Protein AF-A0A7S4KNW1-F1 (afdb_monomer_lite)

Radius of gyration: 18.39 Å; chains: 1; bounding box: 38×39×48 Å

pLDDT: mean 75.7, std 16.66, range [32.38, 94.88]

Sequence (135 aa):
QFSPAPAPAPGEWDKRAKECCRVGDERGAWDCWTRSLRLLWDHEVYEQRAQLSWKGEGEAVEEEATWRQKMADVQKDRGNEMYKARRYRDAIGYYDKGIKLSPHPLLYSNRATAYTELSSYTAALKDMEEAIRCC

Secondary structure (DSSP, 8-state):
--PPPPPPPHHHHHHHHHHHHHHT-HHHHHHHHHHHHHHH--SHHHHHHHHHGGG--SHHHHHHHHHHHHHHHHHHHHHHHHHHTT-HHHHHHHHHHHHHHS--HHHHHHHHHHHHHTT-HHHHHHHHHHHHHT-

InterPro domains:
  IPR011990 Tetratricopeptide-like helical domain superfamily [G3DSA:1.25.40.10] (68-135)
  IPR011990 Tetratricopeptide-like helical domain superfamily [SSF48452] (71-133)
  IPR019734 Tetratricopeptide repeat [PS50005] (72-105)
  IPR047150 SGT [PTHR45831] (64-133)

Organism: Guillardia theta (NCBI:txid55529)

Foldseek 3Di:
DDDDDPDDALVVLVVQLVVCVVVVNLPSNVVSLVVSCVHPVDVVSVVVNVVSPPPDPDDVVVVLLVVLQVQLVVLQVVLVVCVVVVVLVVSLVSLVSSCVSPNALVSLQSNLVSCVSVVNNVSSVVSNVSSVVRD

Structure (mmCIF, N/CA/C/O backbone):
data_AF-A0A7S4KNW1-F1
#
_entry.id   AF-A0A7S4KNW1-F1
#
loop_
_atom_site.group_PDB
_atom_site.id
_atom_site.type_symbol
_atom_site.label_atom_id
_atom_site.label_alt_id
_atom_site.label_comp_id
_atom_site.label_asym_id
_atom_site.label_entity_id
_atom_site.label_seq_id
_atom_site.pdbx_PDB_ins_code
_atom_site.Cartn_x
_atom_site.Cartn_y
_atom_site.Cartn_z
_atom_site.occupancy
_atom_site.B_iso_or_equiv
_atom_site.auth_seq_id
_atom_site.auth_comp_id
_atom_site.auth_asym_id
_atom_site.auth_atom_id
_atom_site.pdbx_PDB_model_num
ATOM 1 N N . GLN A 1 1 ? 11.150 27.841 -31.586 1.00 34.00 1 GLN A N 1
ATOM 2 C CA . GLN A 1 1 ? 10.615 27.483 -30.258 1.00 34.00 1 GLN A CA 1
ATOM 3 C C . GLN A 1 1 ? 10.137 26.042 -30.364 1.00 34.00 1 GLN A C 1
ATOM 5 O O . GLN A 1 1 ? 9.114 25.808 -30.988 1.00 34.00 1 GLN A O 1
ATOM 10 N N . PHE A 1 2 ? 10.936 25.070 -29.914 1.00 36.56 2 PHE A N 1
ATOM 11 C CA . PHE A 1 2 ? 10.517 23.666 -29.877 1.00 36.56 2 PHE A CA 1
ATOM 12 C C . PHE A 1 2 ? 9.774 23.452 -28.562 1.00 36.56 2 PHE A C 1
ATOM 14 O O . PHE A 1 2 ? 10.400 23.250 -27.526 1.00 36.56 2 PHE A O 1
ATOM 21 N N . SER A 1 3 ? 8.448 23.563 -28.587 1.00 32.38 3 SER A N 1
ATOM 22 C CA . SER A 1 3 ? 7.638 23.030 -27.493 1.00 32.38 3 SER A CA 1
ATOM 23 C C . SER A 1 3 ? 7.885 21.519 -27.453 1.00 32.38 3 SER A C 1
ATOM 25 O O . SER A 1 3 ? 7.700 20.874 -28.490 1.00 32.38 3 SER A O 1
ATOM 27 N N . PRO A 1 4 ? 8.361 20.935 -26.337 1.00 42.09 4 PRO A N 1
ATOM 28 C CA . PRO A 1 4 ? 8.534 19.492 -26.266 1.00 42.09 4 PRO A CA 1
ATOM 29 C C . PRO A 1 4 ? 7.176 18.833 -26.520 1.00 42.09 4 PRO A C 1
ATOM 31 O O . PRO A 1 4 ? 6.162 19.262 -25.967 1.00 42.09 4 PRO A O 1
ATOM 34 N N . ALA A 1 5 ? 7.158 17.835 -27.408 1.00 43.50 5 ALA A N 1
ATOM 35 C CA . ALA A 1 5 ? 5.960 17.057 -27.693 1.00 43.50 5 ALA A CA 1
ATOM 36 C C . ALA A 1 5 ? 5.355 16.538 -26.374 1.00 43.50 5 ALA A C 1
ATOM 38 O O . ALA A 1 5 ? 6.118 16.213 -25.455 1.00 43.50 5 ALA A O 1
ATOM 39 N N . PRO A 1 6 ? 4.014 16.475 -26.254 1.00 48.72 6 PRO A N 1
ATOM 40 C CA . PRO A 1 6 ? 3.376 15.937 -25.060 1.00 48.72 6 PRO A CA 1
ATOM 41 C C . PRO A 1 6 ? 3.956 14.553 -24.767 1.00 48.72 6 PRO A C 1
ATOM 43 O O . PRO A 1 6 ? 4.144 13.747 -25.682 1.00 48.72 6 PRO A O 1
ATOM 46 N N . ALA A 1 7 ? 4.310 14.312 -23.502 1.00 56.00 7 ALA A N 1
ATOM 47 C CA . ALA A 1 7 ? 4.894 13.043 -23.100 1.00 56.00 7 ALA A CA 1
ATOM 48 C C . ALA A 1 7 ? 3.961 11.896 -23.544 1.00 56.00 7 ALA A C 1
ATOM 50 O O . ALA A 1 7 ? 2.752 12.004 -23.316 1.00 56.00 7 ALA A O 1
ATOM 51 N N . PRO A 1 8 ? 4.494 10.831 -24.176 1.00 63.53 8 PRO A N 1
ATOM 52 C CA . PRO A 1 8 ? 3.688 9.722 -24.669 1.00 63.53 8 PRO A CA 1
ATOM 53 C C . PRO A 1 8 ? 2.829 9.146 -23.554 1.00 63.53 8 PRO A C 1
ATOM 55 O O . PRO A 1 8 ? 3.272 9.070 -22.398 1.00 63.53 8 PRO A O 1
ATOM 58 N N . ALA A 1 9 ? 1.614 8.731 -23.908 1.00 64.50 9 ALA A N 1
ATOM 59 C CA . ALA A 1 9 ? 0.722 8.116 -22.944 1.00 64.50 9 ALA A CA 1
ATOM 60 C C . ALA A 1 9 ? 1.375 6.835 -22.398 1.00 64.50 9 ALA A C 1
ATOM 62 O O . ALA A 1 9 ? 2.143 6.169 -23.096 1.00 64.50 9 ALA A O 1
ATOM 63 N N . PRO A 1 10 ? 1.083 6.430 -21.161 1.00 64.00 10 PRO A N 1
ATOM 64 C CA . PRO A 1 10 ? 1.826 5.331 -20.550 1.00 64.00 10 PRO A CA 1
ATOM 65 C C . PRO A 1 10 ? 1.670 3.976 -21.265 1.00 64.00 10 PRO A C 1
ATOM 67 O O . PRO A 1 10 ? 2.612 3.189 -21.331 1.00 64.00 10 PRO A O 1
ATOM 70 N N . GLY A 1 11 ? 0.517 3.743 -21.902 1.00 65.62 11 GLY A N 1
ATOM 71 C CA . GLY A 1 11 ? 0.298 2.577 -22.76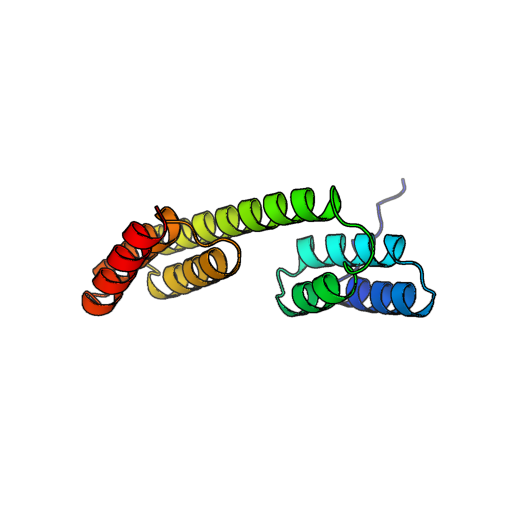4 1.00 65.62 11 GLY A CA 1
ATOM 72 C C . GLY A 1 11 ? 1.108 2.595 -24.070 1.00 65.62 11 GLY A C 1
ATOM 73 O O . GLY A 1 11 ? 1.301 1.551 -24.688 1.00 65.62 11 GLY A O 1
ATOM 74 N N . GLU A 1 12 ? 1.615 3.751 -24.508 1.00 77.19 12 GLU A N 1
ATOM 75 C CA . GLU A 1 12 ? 2.519 3.843 -25.664 1.00 77.19 12 GLU A CA 1
ATOM 76 C C . GLU A 1 12 ? 3.941 3.418 -25.294 1.00 77.19 12 GLU A C 1
ATOM 78 O O . GLU A 1 12 ? 4.619 2.772 -26.095 1.00 77.19 12 GLU A O 1
ATOM 83 N N . TRP A 1 13 ? 4.373 3.718 -24.066 1.00 75.31 13 TRP A N 1
ATOM 84 C CA . TRP A 1 13 ? 5.659 3.261 -23.547 1.00 75.31 13 TRP A CA 1
ATOM 85 C C . TRP A 1 13 ? 5.714 1.737 -23.406 1.00 75.31 13 TRP A C 1
ATOM 87 O O . TRP A 1 13 ? 6.731 1.148 -23.758 1.00 75.31 13 TRP A O 1
ATOM 97 N N . ASP A 1 14 ? 4.617 1.097 -22.989 1.00 71.06 14 ASP A N 1
ATOM 98 C CA . ASP A 1 14 ? 4.505 -0.369 -22.934 1.00 71.06 14 ASP A CA 1
ATOM 99 C C . ASP A 1 14 ? 4.650 -1.015 -24.326 1.00 71.06 14 ASP A C 1
ATOM 101 O O . ASP A 1 14 ? 5.474 -1.908 -24.532 1.00 71.06 14 ASP A O 1
ATOM 105 N N . LYS A 1 15 ? 3.930 -0.499 -25.334 1.00 79.00 15 LYS A N 1
ATOM 106 C CA . LYS A 1 15 ? 4.054 -0.977 -26.726 1.00 79.00 15 LYS A CA 1
ATOM 107 C C . LYS A 1 15 ? 5.474 -0.829 -27.258 1.00 79.00 15 LYS A C 1
ATOM 109 O O . LYS A 1 15 ? 6.014 -1.764 -27.846 1.00 79.00 15 LYS A O 1
ATOM 114 N N . ARG A 1 16 ? 6.077 0.345 -27.044 1.00 80.94 16 ARG A N 1
ATOM 115 C CA . ARG A 1 16 ? 7.446 0.634 -27.484 1.00 80.94 16 ARG A CA 1
ATOM 116 C C . ARG A 1 16 ? 8.440 -0.319 -26.845 1.00 80.94 16 ARG A C 1
ATOM 118 O O . ARG A 1 16 ? 9.380 -0.762 -27.492 1.00 80.94 16 ARG A O 1
ATOM 125 N N . ALA A 1 17 ? 8.210 -0.666 -25.593 1.00 77.69 17 ALA A N 1
ATOM 126 C CA . ALA A 1 17 ? 9.137 -1.507 -24.892 1.00 77.69 17 ALA A CA 1
ATOM 127 C C . ALA A 1 17 ? 9.022 -2.992 -25.239 1.00 77.69 17 ALA A C 1
ATOM 129 O O . ALA A 1 17 ? 10.044 -3.670 -25.314 1.00 77.69 17 ALA A O 1
ATOM 130 N N . LYS A 1 18 ? 7.811 -3.483 -25.526 1.00 77.38 18 LYS A N 1
ATOM 131 C CA . LYS A 1 18 ? 7.601 -4.814 -26.121 1.00 77.38 18 LYS A CA 1
ATOM 132 C C . LYS A 1 18 ? 8.289 -4.937 -27.481 1.00 77.38 18 LYS A C 1
ATOM 134 O O . LYS A 1 18 ? 8.842 -5.988 -27.793 1.00 77.38 18 LYS A O 1
ATOM 139 N N . GLU A 1 19 ? 8.309 -3.856 -28.261 1.00 81.50 19 GLU A N 1
ATOM 140 C CA . GLU A 1 19 ? 9.066 -3.802 -29.514 1.00 81.50 19 GLU A CA 1
ATOM 141 C C . GLU A 1 19 ? 10.581 -3.855 -29.270 1.00 81.50 19 GLU A C 1
ATOM 143 O O . GLU A 1 19 ? 11.261 -4.671 -29.884 1.00 81.50 19 GLU A O 1
ATOM 148 N N . CYS A 1 20 ? 11.111 -3.083 -28.314 1.00 77.94 20 CYS A N 1
ATOM 149 C CA . CYS A 1 20 ? 12.523 -3.175 -27.922 1.00 77.94 20 CYS A CA 1
ATOM 150 C C . CYS A 1 20 ? 12.909 -4.598 -27.476 1.00 77.94 20 CYS A C 1
ATOM 152 O O . CYS A 1 20 ? 13.954 -5.101 -27.883 1.00 77.94 20 CYS A O 1
ATOM 154 N N . CYS A 1 21 ? 12.036 -5.291 -26.733 1.00 70.81 21 CYS A N 1
ATOM 155 C CA . CYS A 1 21 ? 12.250 -6.691 -26.344 1.00 70.81 21 CYS A CA 1
ATOM 156 C C . CYS A 1 21 ? 12.281 -7.633 -27.555 1.00 70.81 21 CYS A C 1
ATOM 158 O O . CYS A 1 21 ? 13.122 -8.525 -27.619 1.00 70.81 21 CYS A O 1
ATOM 160 N N . ARG A 1 22 ? 11.396 -7.425 -28.541 1.00 77.38 22 ARG A N 1
ATOM 161 C CA . ARG A 1 22 ? 11.364 -8.204 -29.791 1.00 77.38 22 ARG A CA 1
ATOM 162 C C . ARG A 1 22 ? 12.643 -8.028 -30.614 1.00 77.38 22 ARG A C 1
ATOM 164 O O . ARG A 1 22 ? 13.089 -8.977 -31.249 1.00 77.38 22 ARG A O 1
ATOM 171 N N . VAL A 1 23 ? 13.219 -6.828 -30.595 1.00 83.00 23 VAL A N 1
ATOM 172 C CA . VAL A 1 23 ? 14.465 -6.483 -31.299 1.00 83.00 23 VAL A CA 1
ATOM 173 C C . VAL A 1 23 ? 15.716 -6.925 -30.515 1.00 83.00 23 VAL A C 1
ATOM 175 O O . VAL A 1 23 ? 16.807 -6.960 -31.076 1.00 83.00 23 VAL A O 1
ATOM 178 N N . GLY A 1 24 ? 15.573 -7.315 -29.243 1.00 77.56 24 GLY A N 1
ATOM 179 C CA . GLY A 1 24 ? 16.691 -7.677 -28.363 1.00 77.56 24 GLY A CA 1
ATOM 180 C C . GLY A 1 24 ? 17.432 -6.472 -27.768 1.00 77.56 24 GLY A C 1
ATOM 181 O O . GLY A 1 24 ? 18.536 -6.622 -27.253 1.00 77.56 24 GLY A O 1
ATOM 182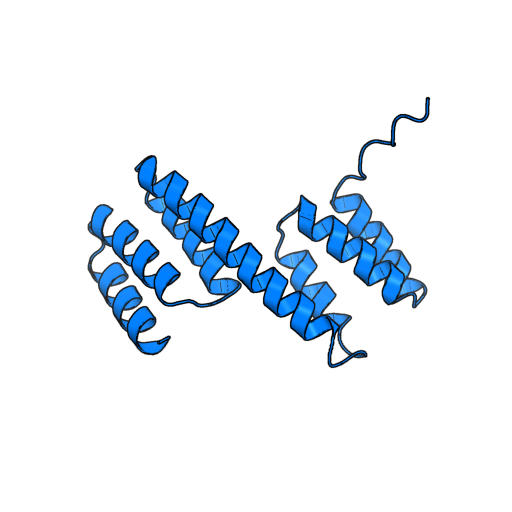 N N . ASP A 1 25 ? 16.841 -5.275 -27.832 1.00 77.94 25 ASP A N 1
ATOM 183 C CA . ASP A 1 25 ? 17.357 -4.061 -27.195 1.00 77.94 25 ASP A CA 1
ATOM 184 C C . ASP A 1 25 ? 16.873 -3.980 -25.738 1.00 77.94 25 ASP A C 1
ATOM 186 O O . ASP A 1 25 ? 15.872 -3.334 -25.408 1.00 77.94 25 ASP A O 1
ATOM 190 N N . GLU A 1 26 ? 17.592 -4.673 -24.854 1.00 69.81 26 GLU A N 1
ATOM 191 C CA . GLU A 1 26 ? 17.289 -4.760 -23.419 1.00 69.81 26 GLU A CA 1
ATOM 192 C C . GLU A 1 26 ? 17.355 -3.384 -22.725 1.00 69.81 26 GLU A C 1
ATOM 194 O O . GLU A 1 26 ? 16.554 -3.085 -21.835 1.00 69.81 26 GLU A O 1
ATOM 199 N N . ARG A 1 27 ? 18.261 -2.502 -23.171 1.00 70.69 27 ARG A N 1
ATOM 200 C CA . ARG A 1 27 ? 18.453 -1.168 -22.582 1.00 70.69 27 ARG A CA 1
ATOM 201 C C . ARG A 1 27 ? 17.341 -0.203 -22.986 1.00 70.69 27 ARG A C 1
ATOM 203 O O . ARG A 1 27 ? 16.802 0.502 -22.133 1.00 70.69 27 ARG A O 1
ATOM 210 N N . GLY A 1 28 ? 16.966 -0.193 -24.265 1.00 77.69 28 GLY A N 1
ATOM 211 C CA . GLY A 1 28 ? 15.844 0.603 -24.762 1.00 77.69 28 GLY A CA 1
ATOM 212 C C . GLY A 1 28 ? 14.505 0.157 -24.176 1.00 77.69 28 GLY A C 1
ATOM 213 O O . GLY A 1 28 ? 13.663 1.003 -23.854 1.00 77.69 28 GLY A O 1
ATOM 214 N N . ALA A 1 29 ? 14.332 -1.152 -23.958 1.00 75.25 29 ALA A N 1
ATOM 215 C CA . ALA A 1 29 ? 13.204 -1.670 -23.198 1.00 75.25 29 ALA A CA 1
ATOM 216 C C . ALA A 1 29 ? 13.221 -1.072 -21.786 1.00 75.25 29 ALA A C 1
ATOM 218 O O . ALA A 1 29 ? 12.303 -0.337 -21.438 1.00 75.25 29 ALA A O 1
ATOM 219 N N . TRP A 1 30 ? 14.287 -1.259 -21.008 1.00 70.56 30 TRP A N 1
ATOM 220 C CA . TRP A 1 30 ? 14.360 -0.761 -19.629 1.00 70.56 30 TRP A CA 1
ATOM 221 C C . TRP A 1 30 ? 14.010 0.732 -19.474 1.00 70.56 30 TRP A C 1
ATOM 223 O O . TRP A 1 30 ? 13.223 1.100 -18.594 1.00 70.56 30 TRP A O 1
ATOM 233 N N . ASP A 1 31 ? 14.510 1.589 -20.366 1.00 74.44 31 ASP A N 1
ATOM 234 C CA . ASP A 1 31 ? 14.208 3.026 -20.373 1.00 74.44 31 ASP A CA 1
ATOM 235 C C . ASP A 1 31 ? 12.710 3.309 -20.565 1.00 74.44 31 ASP A C 1
ATOM 237 O O . ASP A 1 31 ? 12.123 4.155 -19.877 1.00 74.44 31 ASP A O 1
ATOM 241 N N . CYS A 1 32 ? 12.068 2.592 -21.489 1.00 77.62 32 CYS A N 1
ATOM 242 C CA . CYS A 1 32 ? 10.647 2.751 -21.782 1.00 77.62 32 CYS A CA 1
ATOM 243 C C . CYS A 1 32 ? 9.772 2.282 -20.609 1.00 77.62 32 CYS A C 1
ATOM 245 O O . CYS A 1 32 ? 8.819 2.973 -20.243 1.00 77.62 32 CYS A O 1
ATOM 247 N N . TRP A 1 33 ? 10.128 1.169 -19.961 1.00 70.50 33 TRP A N 1
ATOM 248 C CA . TRP A 1 33 ? 9.409 0.655 -18.785 1.00 70.50 33 TRP A CA 1
ATOM 249 C C . TRP A 1 33 ? 9.554 1.608 -17.602 1.00 70.50 33 TRP A C 1
ATOM 251 O O . TRP A 1 33 ? 8.570 1.955 -16.952 1.00 70.50 33 TRP A O 1
ATOM 261 N N . THR A 1 34 ? 10.766 2.109 -17.363 1.00 69.06 34 THR A N 1
ATOM 262 C CA . THR A 1 34 ? 11.053 3.074 -16.295 1.00 69.06 34 THR A CA 1
ATOM 263 C C . THR A 1 34 ? 10.272 4.378 -16.474 1.00 69.06 34 THR A C 1
ATOM 265 O O . THR A 1 34 ? 9.805 4.965 -15.495 1.00 69.06 34 THR A O 1
ATOM 268 N N . ARG A 1 35 ? 10.089 4.845 -17.715 1.00 72.81 35 ARG A N 1
ATOM 269 C CA . ARG A 1 35 ? 9.255 6.021 -18.014 1.00 72.81 35 ARG A CA 1
ATOM 270 C C . ARG A 1 35 ? 7.764 5.729 -17.866 1.00 72.81 35 ARG A C 1
ATOM 272 O O . ARG A 1 35 ? 7.059 6.569 -17.316 1.00 72.81 35 ARG A O 1
ATOM 279 N N . SER A 1 36 ? 7.301 4.546 -18.273 1.00 72.19 36 SER A N 1
ATOM 280 C CA . SER A 1 36 ? 5.907 4.121 -18.086 1.00 72.19 36 SER A CA 1
ATOM 281 C C . SER A 1 36 ? 5.530 4.021 -16.604 1.00 72.19 36 SER A C 1
ATOM 283 O O . SER A 1 36 ? 4.519 4.577 -16.177 1.00 72.19 36 SER A O 1
ATOM 285 N N . LEU A 1 37 ? 6.392 3.410 -15.785 1.00 65.25 37 LEU A N 1
ATOM 286 C CA . LEU A 1 37 ? 6.187 3.243 -14.342 1.00 65.25 37 LEU A CA 1
ATOM 287 C C . LEU A 1 37 ? 6.043 4.575 -13.602 1.00 65.25 37 LEU A C 1
ATOM 289 O O . LEU A 1 37 ? 5.200 4.689 -12.712 1.00 65.25 37 LEU A O 1
ATOM 293 N N . ARG A 1 38 ? 6.816 5.598 -13.995 1.00 64.12 38 ARG A N 1
ATOM 294 C CA . ARG A 1 38 ? 6.676 6.958 -13.440 1.00 64.12 38 ARG A CA 1
ATOM 295 C C . ARG A 1 38 ? 5.293 7.555 -13.687 1.00 64.12 38 ARG A C 1
ATOM 297 O O . ARG A 1 38 ? 4.890 8.439 -12.939 1.00 64.12 38 ARG A O 1
ATOM 304 N N . LEU A 1 39 ? 4.600 7.103 -14.729 1.00 65.44 39 LEU A N 1
ATOM 305 C CA . LEU A 1 39 ? 3.317 7.655 -15.137 1.00 65.44 39 LEU A CA 1
ATOM 306 C C . LEU A 1 39 ? 2.125 6.818 -14.658 1.00 65.44 39 LEU A C 1
ATOM 308 O O . LEU A 1 39 ? 1.108 7.405 -14.299 1.00 65.44 39 LEU A O 1
ATOM 312 N N . LEU A 1 40 ? 2.224 5.482 -14.658 1.00 60.88 40 LEU A N 1
ATOM 313 C CA . LEU A 1 40 ? 1.060 4.617 -14.424 1.00 60.88 40 LEU A CA 1
ATOM 314 C C . LEU A 1 40 ? 0.914 4.048 -13.026 1.00 60.88 40 LEU A C 1
ATOM 316 O O . LEU A 1 40 ? -0.215 3.794 -12.629 1.00 60.88 40 LEU A O 1
ATOM 320 N N . TRP A 1 41 ? 1.998 3.840 -12.278 1.00 60.75 41 TRP A N 1
ATOM 321 C CA . TRP A 1 41 ? 1.912 3.073 -11.031 1.00 60.75 41 TRP A CA 1
ATOM 322 C C . TRP A 1 41 ? 1.064 1.785 -11.192 1.00 60.75 41 TRP A C 1
ATOM 324 O O . TRP A 1 41 ? 0.160 1.512 -10.402 1.00 60.75 41 TRP A O 1
ATOM 334 N N . ASP A 1 42 ? 1.339 1.016 -12.249 1.00 54.59 42 ASP A N 1
ATOM 335 C CA . ASP A 1 42 ? 0.669 -0.260 -12.507 1.00 54.59 42 ASP A CA 1
ATOM 336 C C . ASP A 1 42 ? 1.619 -1.432 -12.217 1.00 54.59 42 ASP A C 1
ATOM 338 O O . ASP A 1 42 ? 2.783 -1.426 -12.627 1.00 54.59 42 ASP A O 1
ATOM 342 N N . HIS A 1 43 ? 1.116 -2.414 -11.470 1.00 51.06 43 HIS A N 1
ATOM 343 C CA . HIS A 1 43 ? 1.844 -3.598 -11.010 1.00 51.06 43 HIS A CA 1
ATOM 344 C C . HIS A 1 43 ? 2.170 -4.556 -12.168 1.00 51.06 43 HIS A C 1
ATOM 346 O O . HIS A 1 43 ? 3.168 -5.269 -12.118 1.00 51.06 43 HIS A O 1
ATOM 352 N N . GLU A 1 44 ? 1.383 -4.542 -13.247 1.00 54.19 44 GLU A N 1
ATOM 353 C CA . GLU A 1 44 ? 1.598 -5.421 -14.406 1.00 54.19 44 GLU A CA 1
ATOM 354 C C . GLU A 1 44 ? 2.909 -5.098 -15.149 1.00 54.19 44 GLU A C 1
ATOM 356 O O . GLU A 1 44 ? 3.650 -5.988 -15.573 1.00 54.19 44 GLU A O 1
ATOM 361 N N . VAL A 1 45 ? 3.255 -3.809 -15.224 1.00 58.09 45 VAL A N 1
ATOM 362 C CA . VAL A 1 45 ? 4.517 -3.336 -15.818 1.00 58.09 45 VAL A CA 1
ATOM 363 C C . VAL A 1 45 ? 5.713 -3.722 -14.934 1.00 58.09 45 VAL A C 1
ATOM 365 O O . VAL A 1 45 ? 6.850 -3.814 -15.377 1.00 58.09 45 VAL A O 1
ATOM 368 N N . TYR A 1 46 ? 5.499 -3.988 -13.656 1.00 55.78 46 TYR A N 1
ATOM 369 C CA . TYR A 1 46 ? 6.584 -4.403 -12.783 1.00 55.78 46 TYR A CA 1
ATOM 370 C C . TYR A 1 46 ? 6.950 -5.888 -12.963 1.00 55.78 46 TYR A C 1
ATOM 372 O O . TYR A 1 46 ? 8.134 -6.218 -13.042 1.00 55.78 46 TYR A O 1
ATOM 380 N N . GLU A 1 47 ? 5.962 -6.775 -13.117 1.00 54.34 47 GLU A N 1
ATOM 381 C CA . GLU A 1 47 ? 6.205 -8.212 -13.323 1.00 54.34 47 GLU A CA 1
ATOM 382 C C . GLU A 1 47 ? 6.979 -8.504 -14.615 1.00 54.34 47 GLU A C 1
ATOM 384 O O . GLU A 1 47 ? 7.915 -9.304 -14.619 1.00 54.34 47 GLU A O 1
ATOM 389 N N . GLN A 1 48 ? 6.648 -7.821 -15.710 1.00 52.97 48 GLN A N 1
ATOM 390 C CA . GLN A 1 48 ? 7.348 -8.028 -16.978 1.00 52.97 48 GLN A CA 1
ATOM 391 C C . GLN A 1 48 ? 8.754 -7.378 -17.003 1.00 52.97 48 GLN A C 1
ATOM 393 O O . GLN A 1 48 ? 9.643 -7.889 -17.683 1.00 52.97 48 GLN A O 1
ATOM 398 N N . ARG A 1 49 ? 9.025 -6.340 -16.191 1.00 59.66 49 ARG A N 1
ATOM 399 C CA . ARG A 1 49 ? 10.398 -5.844 -15.947 1.00 59.66 49 ARG A CA 1
ATOM 400 C C . ARG A 1 49 ? 11.237 -6.868 -15.178 1.00 59.66 49 ARG A C 1
ATOM 402 O O . ARG A 1 49 ? 12.396 -7.081 -15.529 1.00 59.66 49 ARG A O 1
ATOM 409 N N . ALA A 1 50 ? 10.659 -7.516 -14.165 1.00 54.88 50 ALA A N 1
ATOM 410 C CA . ALA A 1 50 ? 11.347 -8.548 -13.389 1.00 54.88 50 ALA A CA 1
ATOM 411 C C . ALA A 1 50 ? 11.793 -9.734 -14.268 1.00 54.88 50 ALA A C 1
ATOM 413 O O . ALA A 1 50 ? 12.858 -10.299 -14.039 1.00 54.88 50 ALA A O 1
ATOM 414 N N . GLN A 1 51 ? 11.032 -10.058 -15.319 1.00 56.19 51 GLN A N 1
ATOM 415 C CA . GLN A 1 51 ? 11.390 -11.096 -16.294 1.00 56.19 51 GLN A CA 1
ATOM 416 C C . GLN A 1 51 ? 12.563 -10.698 -17.212 1.00 56.19 51 GLN A C 1
ATOM 418 O O . GLN A 1 51 ? 13.338 -11.564 -17.613 1.00 56.19 51 GLN A O 1
ATOM 423 N N . LEU A 1 52 ? 12.728 -9.406 -17.523 1.00 54.56 52 LEU A N 1
ATOM 424 C CA . LEU A 1 52 ? 13.827 -8.884 -18.356 1.00 54.56 52 LEU A CA 1
ATOM 425 C C . LEU A 1 52 ? 15.150 -8.733 -17.587 1.00 54.56 52 LEU A C 1
ATOM 427 O O . LEU A 1 52 ? 16.218 -8.718 -18.192 1.00 54.56 52 LEU A O 1
ATOM 431 N N . SER A 1 53 ? 15.102 -8.662 -16.253 1.00 51.84 53 SER A N 1
ATOM 432 C CA . SER A 1 53 ? 16.270 -8.478 -15.377 1.00 51.84 53 SER A CA 1
ATOM 433 C C . SER A 1 53 ? 17.194 -9.708 -15.262 1.00 51.84 53 SER A C 1
ATOM 435 O O . SER A 1 53 ? 18.068 -9.732 -14.397 1.00 51.84 53 SER A O 1
ATOM 437 N N . TRP A 1 54 ? 17.054 -10.726 -16.117 1.00 51.03 54 TRP A N 1
ATOM 438 C CA . TRP A 1 54 ? 17.846 -11.964 -16.037 1.00 51.03 54 TRP A CA 1
ATOM 439 C C . TRP A 1 54 ? 19.344 -11.759 -16.392 1.00 51.03 54 TRP A C 1
ATOM 441 O O . TRP A 1 54 ? 20.140 -12.664 -16.185 1.00 51.03 54 TRP A O 1
ATOM 451 N N . LYS A 1 55 ? 19.806 -10.602 -16.903 1.00 44.56 55 LYS A N 1
ATOM 452 C CA . LYS A 1 55 ? 21.189 -10.473 -17.438 1.00 44.56 55 LYS A CA 1
ATOM 453 C C . LYS A 1 55 ? 22.082 -9.326 -16.935 1.00 44.56 55 LYS A C 1
ATOM 455 O O . LYS A 1 55 ? 23.064 -9.000 -17.597 1.00 44.56 55 LYS A O 1
ATOM 460 N N . GLY A 1 56 ? 21.838 -8.747 -15.758 1.00 44.31 56 GLY A N 1
ATOM 461 C CA . GLY A 1 56 ? 22.709 -7.678 -15.235 1.00 44.31 56 GLY A CA 1
ATOM 462 C C . GLY A 1 56 ? 22.623 -7.492 -13.725 1.00 44.31 56 GLY A C 1
ATOM 463 O O . GLY A 1 56 ? 21.987 -6.560 -13.243 1.00 44.31 56 GLY A O 1
ATOM 464 N N . GLU A 1 57 ? 23.233 -8.408 -12.981 1.00 48.06 57 GLU A N 1
ATOM 465 C CA . GLU A 1 57 ? 23.144 -8.512 -11.523 1.00 48.06 57 GLU A CA 1
ATOM 466 C C . GLU A 1 57 ? 24.096 -7.513 -10.837 1.00 48.06 57 GLU A C 1
ATOM 468 O O . GLU A 1 57 ? 25.311 -7.684 -10.853 1.00 48.06 57 GLU A O 1
ATOM 473 N N . GLY A 1 58 ? 23.559 -6.444 -10.243 1.00 46.91 58 GLY A N 1
ATOM 474 C CA . GLY A 1 58 ? 24.332 -5.521 -9.401 1.00 46.91 58 GLY A CA 1
ATOM 475 C C . GLY A 1 58 ? 23.688 -4.144 -9.292 1.00 46.91 58 GLY A C 1
ATOM 476 O O . GLY A 1 58 ? 22.919 -3.882 -8.373 1.00 46.91 58 GLY A O 1
ATOM 477 N N . GLU A 1 59 ? 23.955 -3.275 -10.263 1.00 46.28 59 GLU A N 1
ATOM 478 C CA . GLU A 1 59 ? 23.564 -1.857 -10.211 1.00 46.28 59 GLU A CA 1
ATOM 479 C C . GLU A 1 59 ? 22.051 -1.639 -10.406 1.00 46.28 59 GLU A C 1
ATOM 481 O O . GLU A 1 59 ? 21.435 -0.820 -9.724 1.00 46.28 59 GLU A O 1
ATOM 486 N N . ALA A 1 60 ? 21.410 -2.427 -11.276 1.00 48.78 60 ALA A N 1
ATOM 487 C CA . ALA A 1 60 ? 19.973 -2.313 -11.541 1.00 48.78 60 ALA A CA 1
ATOM 488 C C . ALA A 1 60 ? 19.104 -2.757 -10.348 1.00 48.78 60 ALA A C 1
ATOM 490 O O . ALA A 1 60 ? 18.000 -2.244 -10.159 1.00 48.78 60 ALA A O 1
ATOM 491 N N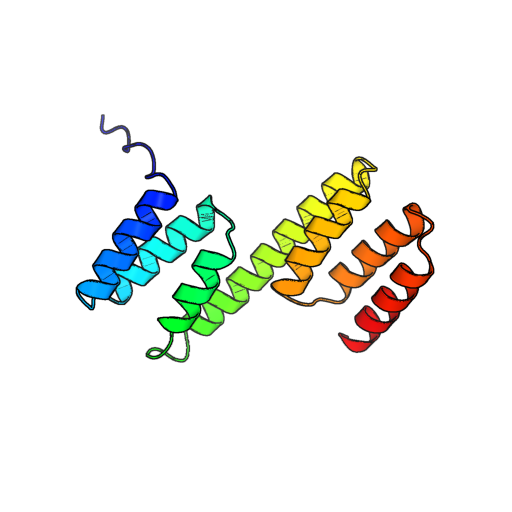 . VAL A 1 61 ? 19.606 -3.689 -9.530 1.00 54.50 61 VAL A N 1
ATOM 492 C CA . VAL A 1 61 ? 18.903 -4.210 -8.346 1.00 54.50 61 VAL A CA 1
ATOM 493 C C . VAL A 1 61 ? 18.881 -3.161 -7.233 1.00 54.50 61 VAL A C 1
ATOM 495 O O . VAL A 1 61 ? 17.861 -2.991 -6.565 1.00 54.50 61 VAL A O 1
ATOM 498 N N . GLU A 1 62 ? 19.969 -2.407 -7.069 1.00 54.84 62 GLU A N 1
ATOM 499 C CA . GLU A 1 62 ? 20.074 -1.341 -6.070 1.00 54.84 62 GLU A CA 1
ATOM 500 C C . GLU A 1 62 ? 19.231 -0.111 -6.458 1.00 54.84 62 GLU A C 1
ATOM 502 O O . GLU A 1 62 ? 18.476 0.429 -5.642 1.00 54.84 62 GLU A O 1
ATOM 507 N N . GLU A 1 63 ? 19.252 0.287 -7.735 1.00 58.06 63 GLU A N 1
ATOM 508 C CA . GLU A 1 63 ? 18.379 1.354 -8.241 1.00 58.06 63 GLU A CA 1
ATOM 509 C C . GLU A 1 63 ? 16.889 0.969 -8.132 1.00 58.06 63 GLU A C 1
ATOM 511 O O . GLU A 1 63 ? 16.025 1.796 -7.826 1.00 58.06 63 GLU A O 1
ATOM 516 N N . GLU A 1 64 ? 16.563 -0.311 -8.305 1.00 59.38 64 GLU A N 1
ATOM 517 C CA . GLU A 1 64 ? 15.198 -0.798 -8.152 1.00 59.38 64 GLU A CA 1
ATOM 518 C C . GLU A 1 64 ? 14.753 -0.882 -6.690 1.00 59.38 64 GLU A C 1
ATOM 520 O O . GLU A 1 64 ? 13.638 -0.465 -6.372 1.00 59.38 64 GLU A O 1
ATOM 525 N N . ALA A 1 65 ? 15.606 -1.363 -5.784 1.00 65.12 65 ALA A N 1
ATOM 526 C CA . ALA A 1 65 ? 15.316 -1.381 -4.353 1.00 65.12 65 ALA A CA 1
ATOM 527 C C . ALA A 1 65 ? 15.094 0.042 -3.817 1.00 65.12 65 ALA A C 1
ATOM 529 O O . ALA A 1 65 ? 14.120 0.303 -3.106 1.00 65.12 65 ALA A O 1
ATOM 530 N N . THR A 1 66 ? 15.933 0.994 -4.234 1.00 69.19 66 THR A N 1
ATOM 531 C CA . THR A 1 66 ? 15.765 2.407 -3.869 1.00 69.19 66 THR A CA 1
ATOM 532 C C . THR A 1 66 ? 14.488 3.008 -4.455 1.00 69.19 66 THR A C 1
ATOM 534 O O . THR A 1 66 ? 13.819 3.796 -3.781 1.00 69.19 66 THR A O 1
ATOM 537 N N . TRP A 1 67 ? 14.088 2.627 -5.672 1.00 69.19 67 TRP A N 1
ATOM 538 C CA . TRP A 1 67 ? 12.813 3.055 -6.248 1.00 69.19 67 TRP A CA 1
ATOM 539 C C . TRP A 1 67 ? 11.605 2.436 -5.536 1.00 69.19 67 TRP A C 1
ATOM 541 O O . TRP A 1 67 ? 10.667 3.161 -5.209 1.00 69.19 67 TRP A O 1
ATOM 551 N N . ARG A 1 68 ? 11.627 1.130 -5.232 1.00 71.31 68 ARG A N 1
ATOM 552 C CA . ARG A 1 68 ? 10.570 0.440 -4.467 1.00 71.31 68 ARG A CA 1
ATOM 553 C C . ARG A 1 68 ? 10.376 1.092 -3.101 1.00 71.31 68 ARG A C 1
ATOM 555 O O . ARG A 1 68 ? 9.240 1.370 -2.723 1.00 71.31 68 ARG A O 1
ATOM 562 N N . GLN A 1 69 ? 11.473 1.412 -2.414 1.00 78.44 69 GLN A N 1
ATOM 563 C CA . GLN A 1 69 ? 11.443 2.117 -1.134 1.00 78.44 69 GLN A CA 1
ATOM 564 C C . GLN A 1 69 ? 10.830 3.517 -1.271 1.00 78.44 69 GLN A C 1
ATOM 566 O O . GLN A 1 69 ? 9.878 3.844 -0.565 1.00 78.44 69 GLN A O 1
ATOM 571 N N . LYS A 1 70 ? 11.294 4.319 -2.239 1.00 80.19 70 LYS A N 1
ATOM 572 C CA . LYS A 1 70 ? 10.725 5.650 -2.515 1.00 80.19 70 LYS A CA 1
ATOM 573 C C . LYS A 1 70 ? 9.236 5.581 -2.848 1.00 80.19 70 LYS A C 1
ATOM 575 O O . LYS A 1 70 ? 8.465 6.432 -2.419 1.00 80.19 70 LYS A O 1
ATOM 580 N N . MET A 1 71 ? 8.810 4.575 -3.604 1.00 78.06 71 MET A N 1
ATOM 581 C CA . MET A 1 71 ? 7.402 4.398 -3.944 1.00 78.06 71 MET A CA 1
ATOM 582 C C . MET A 1 71 ? 6.571 3.972 -2.741 1.00 78.06 71 MET A C 1
ATOM 584 O O . MET A 1 71 ? 5.463 4.480 -2.578 1.00 78.06 71 MET A O 1
ATOM 588 N N . ALA A 1 72 ? 7.097 3.099 -1.880 1.00 85.56 72 ALA A N 1
ATOM 589 C CA . ALA A 1 72 ? 6.460 2.774 -0.611 1.00 85.56 72 ALA A CA 1
ATOM 590 C C . ALA A 1 72 ? 6.275 4.035 0.253 1.00 85.56 72 ALA A C 1
ATOM 592 O O . ALA A 1 72 ? 5.196 4.232 0.815 1.00 85.56 72 ALA A O 1
ATOM 593 N N . ASP A 1 73 ? 7.258 4.942 0.266 1.00 85.19 73 ASP A N 1
ATOM 594 C CA . ASP A 1 73 ? 7.147 6.242 0.934 1.00 85.19 73 ASP A CA 1
ATOM 595 C C . ASP A 1 73 ? 6.075 7.150 0.311 1.00 85.19 73 ASP A C 1
ATOM 597 O O . ASP A 1 73 ? 5.273 7.732 1.039 1.00 85.19 73 ASP A O 1
ATOM 601 N N . VAL A 1 74 ? 5.965 7.211 -1.020 1.00 84.44 74 VAL A N 1
ATOM 602 C CA . VAL A 1 74 ? 4.875 7.962 -1.674 1.00 84.44 74 VAL A CA 1
ATOM 603 C C . VAL A 1 74 ? 3.503 7.393 -1.295 1.00 84.44 74 VAL A C 1
ATOM 605 O O . VAL A 1 74 ? 2.562 8.152 -1.054 1.00 84.44 74 VAL A O 1
ATOM 608 N N . GLN A 1 75 ? 3.362 6.065 -1.221 1.00 86.38 75 GLN A N 1
ATOM 609 C CA . GLN A 1 75 ? 2.099 5.447 -0.804 1.00 86.38 75 GLN A CA 1
ATOM 610 C C . GLN A 1 75 ? 1.781 5.697 0.664 1.00 86.38 75 GLN A C 1
ATOM 612 O O . GLN A 1 75 ? 0.626 5.958 0.998 1.00 86.38 75 GLN A O 1
ATOM 617 N N . LYS A 1 76 ? 2.797 5.674 1.529 1.00 89.06 76 LYS A N 1
ATOM 618 C CA . LYS A 1 76 ? 2.677 6.079 2.930 1.00 89.06 76 LYS A CA 1
ATOM 619 C C . LYS A 1 76 ? 2.138 7.503 3.033 1.00 89.06 76 LYS A C 1
ATOM 621 O O . LYS A 1 76 ? 1.183 7.734 3.767 1.00 89.06 76 LYS A O 1
ATOM 626 N N . ASP A 1 77 ? 2.700 8.441 2.278 1.00 90.19 77 ASP A N 1
ATOM 627 C CA . ASP A 1 77 ? 2.295 9.846 2.347 1.00 90.19 77 ASP A CA 1
ATOM 628 C C . ASP A 1 77 ? 0.868 10.061 1.826 1.00 90.19 77 ASP A C 1
ATOM 630 O O . ASP A 1 77 ? 0.080 10.761 2.465 1.00 90.19 77 ASP A O 1
ATOM 634 N N . ARG A 1 78 ? 0.478 9.373 0.745 1.00 88.94 78 ARG A N 1
ATOM 635 C CA . ARG A 1 78 ? -0.917 9.352 0.263 1.00 88.94 78 ARG A CA 1
ATOM 636 C C . ARG A 1 78 ? -1.876 8.733 1.278 1.00 88.94 78 ARG A C 1
ATOM 638 O O . ARG A 1 78 ? -2.970 9.251 1.492 1.00 88.94 78 ARG A O 1
ATOM 645 N N . GLY A 1 79 ? -1.468 7.642 1.925 1.00 92.62 79 GLY A N 1
ATOM 646 C CA . GLY A 1 79 ? -2.226 7.027 3.011 1.00 92.62 79 GLY A CA 1
ATOM 647 C C . GLY A 1 79 ? -2.421 7.992 4.180 1.00 92.62 79 GLY A C 1
ATOM 648 O O . GLY A 1 79 ? -3.539 8.134 4.674 1.00 92.62 79 GLY A O 1
ATOM 649 N N . ASN A 1 80 ? -1.376 8.734 4.555 1.00 92.56 80 ASN A N 1
ATOM 650 C CA . ASN A 1 80 ? -1.427 9.750 5.607 1.00 92.56 80 ASN A CA 1
ATOM 651 C C . ASN A 1 80 ? -2.366 10.909 5.240 1.00 92.56 80 ASN A C 1
ATOM 653 O O . ASN A 1 80 ? -3.097 11.409 6.096 1.00 92.56 80 ASN A O 1
ATOM 657 N N . GLU A 1 81 ? -2.365 11.346 3.981 1.00 93.75 81 GLU A N 1
ATOM 658 C CA . GLU A 1 81 ? -3.280 12.378 3.487 1.00 93.75 81 GLU A CA 1
ATOM 659 C C . GLU A 1 81 ? -4.742 11.919 3.582 1.00 93.75 81 GLU A C 1
ATOM 661 O O . GLU A 1 81 ? -5.585 12.630 4.134 1.00 93.75 81 GLU A O 1
ATOM 666 N N . MET A 1 82 ? -5.032 10.685 3.157 1.00 92.44 82 MET A N 1
ATOM 667 C CA . MET A 1 82 ? -6.366 10.091 3.294 1.00 92.44 82 MET A CA 1
ATOM 668 C C . MET A 1 82 ? -6.768 9.889 4.760 1.00 92.44 82 MET A C 1
ATOM 670 O O . MET A 1 82 ? -7.926 10.115 5.116 1.00 92.44 82 MET A O 1
ATOM 674 N N . TYR A 1 83 ? -5.822 9.521 5.627 1.00 92.50 83 TYR A N 1
ATOM 675 C CA . TYR A 1 83 ? -6.047 9.404 7.067 1.00 92.50 83 TYR A CA 1
ATOM 676 C C . TYR A 1 83 ? -6.437 10.757 7.680 1.00 92.50 83 TYR A C 1
ATOM 678 O O . TYR A 1 83 ? -7.427 10.845 8.404 1.00 92.50 83 TYR A O 1
ATOM 686 N N . LYS A 1 84 ? -5.729 11.840 7.324 1.00 93.44 84 LYS A N 1
ATOM 687 C CA . LYS A 1 84 ? -6.086 13.212 7.733 1.00 93.44 84 LYS A CA 1
ATOM 688 C C . LYS A 1 84 ? -7.459 13.632 7.206 1.00 93.44 84 LYS A C 1
ATOM 690 O O . LYS A 1 84 ? -8.197 14.319 7.907 1.00 93.44 84 LYS A O 1
ATOM 695 N N . ALA A 1 85 ? -7.830 13.172 6.012 1.00 94.44 85 ALA A N 1
ATOM 696 C CA . ALA A 1 85 ? -9.163 13.354 5.442 1.00 94.44 85 ALA A CA 1
ATOM 697 C C . ALA A 1 85 ? -10.244 12.447 6.073 1.00 94.44 85 ALA A C 1
ATOM 699 O O . ALA A 1 85 ? -11.377 12.436 5.593 1.00 94.44 85 ALA A O 1
ATOM 700 N N . ARG A 1 86 ? -9.920 11.674 7.126 1.00 92.25 86 ARG A N 1
ATOM 701 C CA . ARG A 1 86 ? -10.792 10.677 7.784 1.00 92.25 86 ARG A CA 1
ATOM 702 C C . ARG A 1 86 ? -11.303 9.574 6.848 1.00 92.25 86 ARG A C 1
ATOM 704 O O . ARG A 1 86 ? -12.267 8.873 7.150 1.00 92.25 86 ARG A O 1
ATOM 711 N N . ARG A 1 87 ? -10.642 9.377 5.705 1.00 93.69 87 ARG A N 1
ATOM 712 C CA . ARG A 1 87 ? -10.923 8.311 4.733 1.00 93.69 87 ARG A CA 1
ATOM 713 C C . ARG A 1 87 ? -10.073 7.084 5.049 1.00 93.69 87 ARG A C 1
ATOM 715 O O . ARG A 1 87 ? -9.200 6.686 4.281 1.00 93.69 87 ARG A O 1
ATOM 722 N N . TYR A 1 88 ? -10.330 6.474 6.201 1.00 92.31 88 TYR A N 1
ATOM 723 C CA . TYR A 1 88 ? -9.485 5.405 6.741 1.00 92.31 88 TYR A CA 1
ATOM 724 C C . TYR A 1 88 ? -9.433 4.152 5.852 1.00 92.31 88 TYR A C 1
ATOM 726 O O . TYR A 1 88 ? -8.374 3.549 5.703 1.00 92.31 88 TYR A O 1
ATOM 734 N N . ARG A 1 89 ? -10.545 3.783 5.198 1.00 92.38 89 ARG A N 1
ATOM 735 C CA . ARG A 1 89 ? -10.588 2.642 4.262 1.00 92.38 89 ARG A CA 1
ATOM 736 C C . ARG A 1 89 ? -9.674 2.838 3.053 1.00 92.38 89 ARG A C 1
ATOM 738 O O . ARG A 1 89 ? -8.970 1.912 2.663 1.00 92.38 89 ARG A O 1
ATOM 745 N N . ASP A 1 90 ? -9.657 4.044 2.493 1.00 90.81 90 ASP A N 1
ATOM 746 C CA . ASP A 1 90 ? -8.786 4.365 1.362 1.00 90.81 90 ASP A CA 1
ATOM 747 C C . ASP A 1 90 ? -7.324 4.435 1.808 1.00 90.81 90 ASP A C 1
ATOM 749 O O . ASP A 1 90 ? -6.447 3.907 1.125 1.00 90.81 90 ASP A O 1
ATOM 753 N N . ALA A 1 91 ? -7.064 5.005 2.993 1.00 93.25 91 ALA A N 1
ATOM 754 C CA . ALA A 1 91 ? -5.734 5.031 3.600 1.00 93.25 91 ALA A CA 1
ATOM 755 C C . ALA A 1 91 ? -5.147 3.617 3.751 1.00 93.25 91 ALA A C 1
ATOM 757 O O . ALA A 1 91 ? -4.008 3.382 3.351 1.00 93.25 91 ALA A O 1
ATOM 758 N N . ILE A 1 92 ? -5.946 2.658 4.234 1.00 93.50 92 ILE A N 1
ATOM 759 C CA . ILE A 1 92 ? -5.563 1.240 4.329 1.00 93.50 92 ILE A CA 1
ATOM 760 C C . ILE A 1 92 ? -5.158 0.680 2.962 1.00 93.50 92 ILE A C 1
ATOM 762 O O . ILE A 1 92 ? -4.141 -0.004 2.868 1.00 93.50 92 ILE A O 1
ATOM 766 N N . GLY A 1 93 ? -5.907 0.994 1.902 1.00 90.06 93 GLY A N 1
ATOM 767 C CA . GLY A 1 93 ? -5.580 0.562 0.542 1.00 90.06 93 GLY A CA 1
ATOM 768 C C . GLY A 1 93 ? -4.240 1.111 0.043 1.00 90.06 93 GLY A C 1
ATOM 769 O O . GLY A 1 93 ? -3.490 0.395 -0.620 1.00 90.06 93 GLY A O 1
ATOM 770 N N . TYR A 1 94 ? -3.900 2.357 0.382 1.00 90.81 94 TYR A N 1
ATOM 771 C CA . TYR A 1 94 ? -2.588 2.927 0.060 1.00 90.81 94 TYR A CA 1
ATOM 772 C C . TYR A 1 94 ? -1.464 2.287 0.882 1.00 90.81 94 TYR A C 1
ATOM 774 O O . TYR A 1 94 ? -0.444 1.904 0.306 1.00 90.81 94 TYR A O 1
ATOM 782 N N . TYR A 1 95 ? -1.659 2.087 2.189 1.00 92.62 95 TYR A N 1
ATOM 783 C CA . TYR A 1 95 ? -0.669 1.402 3.024 1.00 92.62 95 TYR A CA 1
ATOM 784 C C . TYR A 1 95 ? -0.428 -0.042 2.576 1.00 92.62 95 TYR A C 1
ATOM 786 O O . TYR A 1 95 ? 0.721 -0.465 2.518 1.00 92.62 95 TYR A O 1
ATOM 794 N N . ASP A 1 96 ? -1.473 -0.778 2.183 1.00 91.00 96 ASP A N 1
ATOM 795 C CA . ASP A 1 96 ? -1.347 -2.144 1.658 1.00 91.00 96 ASP A CA 1
ATOM 796 C C . ASP A 1 96 ? -0.479 -2.202 0.395 1.00 91.00 96 ASP A C 1
ATOM 798 O O . ASP A 1 96 ? 0.403 -3.051 0.266 1.00 91.00 96 ASP A O 1
ATOM 802 N N . LYS A 1 97 ? -0.662 -1.244 -0.520 1.00 86.88 97 LYS A N 1
ATOM 803 C CA . LYS A 1 97 ? 0.187 -1.138 -1.710 1.00 86.88 97 LYS A CA 1
ATOM 804 C C . LYS A 1 97 ? 1.628 -0.768 -1.359 1.00 86.88 97 LYS A C 1
ATOM 806 O O . LYS A 1 97 ? 2.542 -1.280 -1.994 1.00 86.88 97 LYS A O 1
ATOM 811 N N . GLY A 1 98 ? 1.840 0.081 -0.353 1.00 88.69 98 GLY A N 1
ATOM 812 C CA . GLY A 1 98 ? 3.175 0.376 0.172 1.00 88.69 98 GLY A CA 1
ATOM 813 C C . GLY A 1 98 ? 3.865 -0.873 0.725 1.00 88.69 98 GLY A C 1
ATOM 814 O O . GLY A 1 98 ? 5.004 -1.145 0.362 1.00 88.69 98 GLY A O 1
ATOM 815 N N . ILE A 1 99 ? 3.148 -1.672 1.522 1.00 88.94 99 ILE A N 1
ATOM 816 C CA . ILE A 1 99 ? 3.654 -2.904 2.148 1.00 88.94 99 ILE A CA 1
ATOM 817 C C . ILE A 1 99 ? 4.046 -3.946 1.095 1.00 88.94 99 ILE A C 1
ATOM 819 O O . ILE A 1 99 ? 5.071 -4.605 1.240 1.00 88.94 99 ILE A O 1
ATOM 823 N N . LYS A 1 100 ? 3.266 -4.067 0.013 1.00 85.88 100 LYS A N 1
ATOM 824 C CA . LYS A 1 100 ? 3.588 -4.955 -1.118 1.00 85.88 100 LYS A CA 1
ATOM 825 C C . LYS A 1 100 ? 4.877 -4.563 -1.842 1.00 85.88 100 LYS A C 1
ATOM 827 O O . LYS A 1 100 ? 5.543 -5.432 -2.392 1.00 85.88 100 LYS A O 1
ATOM 832 N N . LEU A 1 101 ? 5.214 -3.272 -1.863 1.00 83.38 101 LEU A N 1
ATOM 833 C CA . LEU A 1 101 ? 6.437 -2.769 -2.496 1.00 83.38 101 LEU A CA 1
ATOM 834 C C . LEU A 1 101 ? 7.651 -2.910 -1.578 1.00 83.38 101 LEU A C 1
ATOM 836 O O . LEU A 1 101 ? 8.692 -3.403 -2.008 1.00 83.38 101 LEU A O 1
ATOM 840 N N . SER A 1 102 ? 7.513 -2.444 -0.338 1.00 83.69 102 SER A N 1
ATOM 841 C CA . SER A 1 102 ? 8.532 -2.539 0.700 1.00 83.69 102 SER A CA 1
ATOM 842 C C . SER A 1 102 ? 7.841 -2.735 2.053 1.00 83.69 102 SER A C 1
ATOM 844 O O . SER A 1 102 ? 7.226 -1.793 2.570 1.00 83.69 102 SER A O 1
ATOM 846 N N . PRO A 1 103 ? 7.882 -3.948 2.632 1.00 85.25 103 PRO A N 1
ATOM 847 C CA . PRO A 1 103 ? 7.316 -4.185 3.949 1.00 85.25 103 PRO A CA 1
ATOM 848 C C . PRO A 1 103 ? 8.140 -3.420 4.988 1.00 85.25 103 PRO A C 1
ATOM 850 O O . PRO A 1 103 ? 9.332 -3.659 5.152 1.00 85.25 103 PRO A O 1
ATOM 853 N N . HIS A 1 104 ? 7.497 -2.486 5.688 1.00 86.25 104 HIS A N 1
ATOM 854 C CA . HIS A 1 104 ? 8.153 -1.629 6.671 1.00 86.25 104 HIS A CA 1
ATOM 855 C C . HIS A 1 104 ? 7.289 -1.515 7.937 1.00 86.25 104 HIS A C 1
ATOM 857 O O . HIS A 1 104 ? 6.086 -1.258 7.811 1.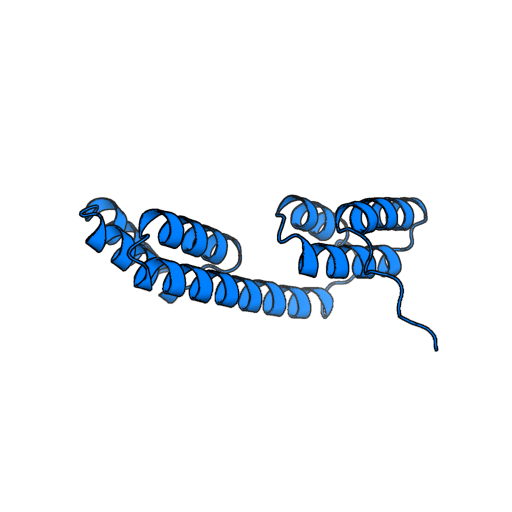00 86.25 104 HIS A O 1
ATOM 863 N N . PRO A 1 105 ? 7.863 -1.609 9.152 1.00 88.00 105 PRO A N 1
ATOM 864 C CA . PRO A 1 105 ? 7.110 -1.531 10.411 1.00 88.00 105 PRO A CA 1
ATOM 865 C C . PRO A 1 105 ? 6.199 -0.298 10.518 1.00 88.00 105 PRO A C 1
ATOM 867 O O . PRO A 1 105 ? 5.050 -0.390 10.942 1.00 88.00 105 PRO A O 1
ATOM 870 N N . LEU A 1 106 ? 6.679 0.864 10.056 1.00 89.19 106 LEU A N 1
ATOM 871 C CA . LEU A 1 106 ? 5.884 2.104 10.008 1.00 89.19 106 LEU A CA 1
ATOM 872 C C . LEU A 1 106 ? 4.590 1.984 9.186 1.00 89.19 106 LEU A C 1
ATOM 874 O O . LEU A 1 106 ? 3.572 2.540 9.586 1.00 89.19 106 LEU A O 1
ATOM 878 N N . LEU A 1 107 ? 4.607 1.277 8.051 1.00 91.06 107 LEU A N 1
ATOM 879 C CA . LEU A 1 107 ? 3.409 1.109 7.222 1.00 91.06 107 LEU A CA 1
ATOM 880 C C . LEU A 1 107 ? 2.366 0.242 7.931 1.00 91.06 107 LEU A C 1
ATOM 882 O O . LEU A 1 107 ? 1.182 0.577 7.911 1.00 91.06 107 LEU A O 1
ATOM 886 N N . TYR A 1 108 ? 2.810 -0.826 8.595 1.00 92.75 108 TYR A N 1
ATOM 887 C CA . TYR A 1 108 ? 1.945 -1.669 9.416 1.00 92.75 108 TYR A CA 1
ATOM 888 C C . TYR A 1 108 ? 1.354 -0.894 10.600 1.00 92.75 108 TYR A C 1
ATOM 890 O O . TYR A 1 108 ? 0.147 -0.944 10.814 1.00 92.75 108 TYR A O 1
ATOM 898 N N . SER A 1 109 ? 2.158 -0.087 11.300 1.00 92.50 109 SER A N 1
ATOM 899 C CA . SER A 1 109 ? 1.684 0.760 12.406 1.00 92.50 109 SER A CA 1
ATOM 900 C C . SER A 1 109 ? 0.649 1.804 11.954 1.00 92.50 109 SER A C 1
ATOM 902 O O . SER A 1 109 ? -0.412 1.967 12.569 1.00 92.50 109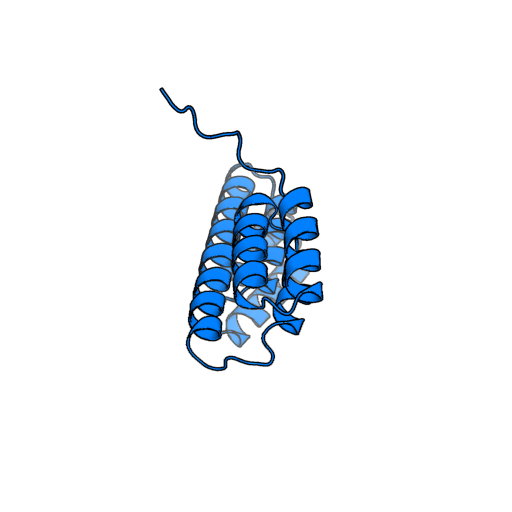 SER A O 1
ATOM 904 N N . ASN A 1 110 ? 0.886 2.465 10.817 1.00 92.00 110 ASN A N 1
ATOM 905 C CA . ASN A 1 110 ? -0.062 3.427 10.251 1.00 92.00 110 ASN A CA 1
ATOM 906 C C . ASN A 1 110 ? -1.370 2.754 9.800 1.00 92.00 110 ASN A C 1
ATOM 908 O O . ASN A 1 110 ? -2.458 3.302 10.010 1.00 92.00 110 ASN A O 1
ATOM 912 N N . ARG A 1 111 ? -1.288 1.549 9.220 1.00 94.25 111 ARG A N 1
ATOM 913 C CA . ARG A 1 111 ? -2.460 0.755 8.827 1.00 94.25 111 ARG A CA 1
ATOM 914 C C . ARG A 1 111 ? -3.248 0.262 10.041 1.00 94.25 111 ARG A C 1
ATOM 916 O O . ARG A 1 111 ? -4.470 0.395 10.056 1.00 94.25 111 ARG A O 1
ATOM 923 N N . ALA A 1 112 ? -2.567 -0.185 11.093 1.00 94.12 112 ALA A N 1
ATOM 924 C CA . ALA A 1 112 ? -3.181 -0.564 12.362 1.00 94.12 112 ALA A CA 1
ATOM 925 C C . ALA A 1 112 ? -3.913 0.613 13.028 1.00 94.12 112 ALA A C 1
ATOM 927 O O . ALA A 1 112 ? -5.022 0.455 13.546 1.00 94.12 112 ALA A O 1
ATOM 928 N N . THR A 1 113 ? -3.340 1.815 12.951 1.00 93.44 113 THR A N 1
ATOM 929 C CA . THR A 1 113 ? -3.985 3.041 13.439 1.00 93.44 113 THR A CA 1
ATOM 930 C C . THR A 1 113 ? -5.270 3.324 12.650 1.00 93.44 113 THR A C 1
ATOM 932 O O . THR A 1 113 ? -6.328 3.533 13.239 1.00 93.44 113 THR A O 1
ATOM 935 N N . ALA A 1 114 ? -5.232 3.217 11.318 1.00 94.06 114 ALA A N 1
ATOM 936 C CA . ALA A 1 114 ? -6.425 3.349 10.476 1.00 94.06 114 ALA A CA 1
ATOM 937 C C . ALA A 1 114 ? -7.496 2.277 10.763 1.00 94.06 114 ALA A C 1
ATOM 939 O O . ALA A 1 114 ? -8.689 2.581 10.743 1.00 94.06 114 ALA A O 1
ATOM 940 N N . TYR A 1 115 ? -7.102 1.039 11.074 1.00 94.88 115 TYR A N 1
ATOM 941 C CA . TYR A 1 115 ? -8.038 -0.004 11.508 1.00 94.88 115 TYR A CA 1
ATOM 942 C C . TYR A 1 115 ? -8.661 0.285 12.875 1.00 94.88 115 TYR A C 1
ATOM 944 O O . TYR A 1 115 ? -9.840 -0.006 13.073 1.00 94.88 115 TYR A O 1
ATOM 952 N N . THR A 1 116 ? -7.901 0.880 13.795 1.00 93.38 116 THR A N 1
ATOM 953 C CA . THR A 1 116 ? -8.385 1.282 15.125 1.00 93.38 116 THR A CA 1
ATOM 954 C C . THR A 1 116 ? -9.485 2.338 15.009 1.00 93.38 116 THR A C 1
ATOM 956 O O . THR A 1 116 ? -10.533 2.204 15.639 1.00 93.38 116 THR A O 1
ATOM 959 N N . GLU A 1 117 ? -9.303 3.323 14.127 1.00 92.81 117 GLU A N 1
ATOM 960 C CA . GLU A 1 117 ? -10.312 4.351 13.821 1.00 92.81 117 GLU A CA 1
ATOM 961 C C . GLU A 1 117 ? -11.583 3.772 13.178 1.00 92.81 117 GLU A C 1
ATOM 963 O O . GLU A 1 117 ? -12.677 4.302 13.354 1.00 92.81 117 GLU A O 1
ATOM 968 N N . LEU A 1 118 ? -11.464 2.648 12.463 1.00 92.94 118 LEU A N 1
ATOM 969 C CA . LEU A 1 118 ? -12.597 1.892 11.917 1.00 92.94 118 LEU A CA 1
ATOM 970 C C . LEU A 1 118 ? -13.206 0.893 12.915 1.00 92.94 118 LEU A C 1
ATOM 972 O O . LEU A 1 118 ? -14.030 0.068 12.519 1.00 92.94 118 LEU A O 1
ATOM 976 N N . SER A 1 119 ? -12.784 0.925 14.184 1.00 92.38 119 SER A N 1
ATOM 977 C CA . SER A 1 119 ? -13.183 -0.028 15.232 1.00 92.38 119 SER A CA 1
ATOM 978 C C . SER A 1 119 ? -12.856 -1.494 14.908 1.00 92.38 119 SER A C 1
ATOM 980 O O . SER A 1 119 ? -13.431 -2.420 15.477 1.00 92.38 119 SER A O 1
ATOM 982 N N . SER A 1 120 ? -11.902 -1.726 14.005 1.00 92.19 120 SER A N 1
ATOM 983 C CA . SER A 1 120 ? -11.455 -3.051 13.576 1.00 92.19 120 SER A CA 1
ATOM 984 C C . SER A 1 120 ? -10.206 -3.482 14.349 1.00 92.19 120 SER A C 1
ATOM 986 O O . SER A 1 120 ? -9.128 -3.682 13.783 1.00 92.19 120 SER A O 1
ATOM 988 N N . TYR A 1 121 ? -10.352 -3.644 15.663 1.00 91.19 121 TYR A N 1
ATOM 989 C CA . TYR A 1 121 ? -9.238 -3.925 16.578 1.00 91.19 121 TYR A CA 1
ATOM 990 C C . TYR A 1 121 ? -8.527 -5.258 16.305 1.00 91.19 121 TYR A C 1
ATOM 992 O O . TYR A 1 121 ? -7.324 -5.371 16.514 1.00 91.19 121 TYR A O 1
ATOM 1000 N N . THR A 1 122 ? -9.240 -6.263 15.790 1.00 92.81 122 THR A N 1
ATOM 1001 C CA . THR A 1 122 ? -8.655 -7.569 15.442 1.00 92.81 122 THR A CA 1
ATOM 1002 C C . THR A 1 122 ? -7.663 -7.473 14.286 1.00 92.81 122 THR A C 1
ATOM 1004 O O . THR A 1 122 ? -6.631 -8.139 14.303 1.00 92.81 122 THR A O 1
ATOM 1007 N N . ALA A 1 123 ? -7.956 -6.635 13.288 1.00 89.69 123 ALA A N 1
ATOM 1008 C CA . ALA A 1 123 ? -7.047 -6.368 12.177 1.00 89.69 123 ALA A CA 1
ATOM 1009 C C . ALA A 1 123 ? -5.869 -5.494 12.625 1.00 89.69 123 ALA A C 1
ATOM 1011 O O . ALA A 1 123 ? -4.734 -5.765 12.246 1.00 89.69 123 ALA A O 1
ATOM 1012 N N . ALA A 1 124 ? -6.128 -4.500 13.482 1.00 91.69 124 ALA A N 1
ATOM 1013 C CA . ALA A 1 124 ? -5.081 -3.657 14.048 1.00 91.69 124 ALA A CA 1
ATOM 1014 C C . ALA A 1 124 ? -4.059 -4.472 14.857 1.00 91.69 124 ALA A C 1
ATOM 1016 O O . ALA A 1 124 ? -2.863 -4.284 14.674 1.00 91.69 124 ALA A O 1
ATOM 1017 N N . LEU A 1 125 ? -4.510 -5.411 15.698 1.00 92.44 125 LEU A N 1
ATOM 1018 C CA . LEU A 1 125 ? -3.619 -6.283 16.472 1.00 92.44 125 LEU A CA 1
ATOM 1019 C C . LEU A 1 125 ? -2.704 -7.119 15.574 1.00 92.44 125 LEU A C 1
ATOM 1021 O O . LEU A 1 125 ? -1.498 -7.127 15.794 1.00 92.44 125 LEU A O 1
ATOM 1025 N N . LYS A 1 126 ? -3.257 -7.744 14.529 1.00 92.25 126 LYS A N 1
ATOM 1026 C CA . LYS A 1 126 ? -2.461 -8.504 13.554 1.00 92.25 126 LYS A CA 1
ATOM 1027 C C . LYS A 1 126 ? -1.400 -7.636 12.883 1.00 92.25 126 LYS A C 1
ATOM 1029 O O . LYS A 1 126 ? -0.259 -8.056 12.754 1.00 92.25 126 LYS A O 1
ATOM 1034 N N . ASP A 1 127 ? -1.760 -6.419 12.482 1.00 89.75 127 ASP A N 1
ATOM 1035 C CA . ASP A 1 127 ? -0.800 -5.498 11.872 1.00 89.75 127 ASP A CA 1
ATOM 1036 C C . ASP A 1 127 ? 0.295 -5.062 12.853 1.00 89.75 127 ASP A C 1
ATOM 1038 O O . ASP A 1 127 ? 1.446 -4.923 12.452 1.00 89.75 127 ASP A O 1
ATOM 1042 N N . MET A 1 128 ? -0.023 -4.879 14.137 1.00 90.56 128 MET A N 1
ATOM 1043 C CA . MET A 1 128 ? 0.989 -4.569 15.152 1.00 90.56 128 MET A CA 1
ATOM 1044 C C . MET A 1 128 ? 1.927 -5.757 15.413 1.00 90.56 128 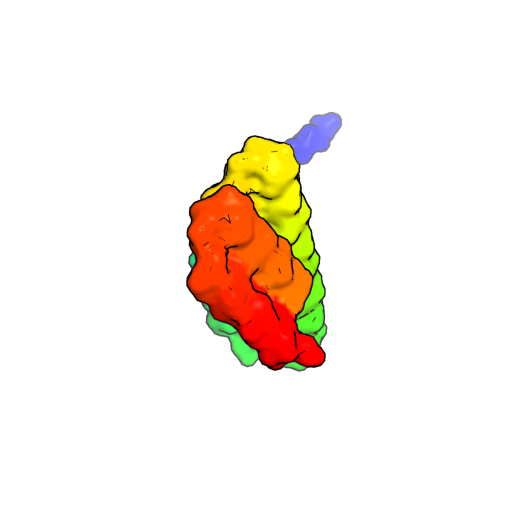MET A C 1
ATOM 1046 O O . MET A 1 128 ? 3.131 -5.555 15.561 1.00 90.56 128 MET A O 1
ATOM 1050 N N . GLU A 1 129 ? 1.411 -6.989 15.426 1.00 92.38 129 GLU A N 1
ATOM 1051 C CA . GLU A 1 129 ? 2.232 -8.207 15.507 1.00 92.38 129 GLU A CA 1
ATOM 1052 C C . GLU A 1 129 ? 3.188 -8.314 14.311 1.00 92.38 129 GLU A C 1
ATOM 1054 O O . GLU A 1 129 ? 4.380 -8.576 14.481 1.00 92.38 129 GLU A O 1
ATOM 1059 N N . GLU A 1 130 ? 2.689 -8.036 13.106 1.00 88.56 130 GLU A N 1
ATOM 1060 C CA . GLU A 1 130 ? 3.500 -7.994 11.888 1.00 88.56 130 GLU A CA 1
ATOM 1061 C C . GLU A 1 130 ? 4.548 -6.875 11.923 1.00 88.56 130 GLU A C 1
ATOM 1063 O O . GLU A 1 130 ? 5.697 -7.091 11.537 1.00 88.56 130 GLU A O 1
ATOM 1068 N N . ALA A 1 131 ? 4.204 -5.698 12.454 1.00 87.62 131 ALA A N 1
ATOM 1069 C CA . ALA A 1 131 ? 5.149 -4.598 12.624 1.00 87.62 131 ALA A CA 1
ATOM 1070 C C . ALA A 1 131 ? 6.321 -4.982 13.541 1.00 87.62 131 ALA A C 1
ATOM 1072 O O . ALA A 1 131 ? 7.461 -4.646 13.235 1.00 87.62 131 ALA A O 1
ATOM 1073 N N . ILE A 1 132 ? 6.046 -5.702 14.636 1.00 87.19 132 ILE A N 1
ATOM 1074 C CA . ILE A 1 132 ? 7.074 -6.202 15.562 1.00 87.19 132 ILE A CA 1
ATOM 1075 C C . ILE A 1 132 ? 7.935 -7.269 14.885 1.00 87.19 132 ILE A C 1
ATOM 1077 O O . ILE A 1 132 ? 9.146 -7.285 15.076 1.00 87.19 132 ILE A O 1
ATOM 1081 N N . ARG A 1 133 ? 7.327 -8.145 14.079 1.00 84.00 133 ARG A N 1
ATOM 1082 C CA . ARG A 1 133 ? 8.042 -9.198 13.347 1.00 84.00 133 ARG A CA 1
ATOM 1083 C C . ARG A 1 133 ? 8.973 -8.650 12.259 1.00 84.00 133 ARG A C 1
ATOM 1085 O O . ARG A 1 133 ? 9.956 -9.303 11.929 1.00 84.00 133 ARG A O 1
ATOM 1092 N N . CYS A 1 134 ? 8.638 -7.498 11.679 1.00 70.62 134 CYS A N 1
ATOM 1093 C CA . CYS A 1 134 ? 9.417 -6.846 10.624 1.00 70.62 134 CYS A CA 1
ATOM 1094 C C . CYS A 1 134 ? 10.506 -5.878 11.130 1.00 70.62 134 CYS A C 1
ATOM 1096 O O . CYS A 1 134 ? 11.220 -5.329 10.289 1.00 70.62 134 CYS A O 1
ATOM 1098 N N . CYS A 1 135 ? 10.606 -5.627 12.441 1.00 56.41 135 CYS A N 1
ATOM 1099 C CA . CYS A 1 135 ? 11.733 -4.909 13.056 1.00 56.41 135 CYS A CA 1
ATOM 1100 C C . CYS A 1 135 ? 12.963 -5.815 13.182 1.00 56.41 135 CYS A C 1
ATOM 1102 O O . CYS A 1 135 ? 14.080 -5.280 13.010 1.00 56.41 135 CYS A O 1
#